Protein AF-A0A1E7F506-F1 (afdb_monomer_lite)

Organism: NCBI:txid635003

Structure (mmCIF, N/CA/C/O backbone):
data_AF-A0A1E7F506-F1
#
_entry.id   AF-A0A1E7F506-F1
#
loop_
_atom_site.group_PDB
_atom_site.id
_atom_site.type_symbol
_atom_site.label_atom_id
_atom_site.label_alt_id
_atom_site.label_comp_id
_atom_site.label_asym_id
_atom_site.label_entity_id
_atom_site.label_seq_id
_atom_site.pdbx_PDB_ins_code
_atom_site.Cartn_x
_atom_site.Cartn_y
_atom_site.Cartn_z
_atom_site.occupancy
_atom_site.B_iso_or_equiv
_atom_site.auth_seq_id
_atom_site.auth_comp_id
_atom_site.auth_asym_id
_atom_site.auth_atom_id
_atom_site.pdbx_PDB_model_num
ATOM 1 N N . CYS A 1 1 ? -16.542 -2.610 13.704 1.00 88.12 1 CYS A N 1
ATOM 2 C CA . CYS A 1 1 ? -15.567 -2.487 14.804 1.00 88.12 1 CYS A CA 1
ATOM 3 C C . CYS A 1 1 ? -16.331 -2.209 16.086 1.00 88.12 1 CYS A C 1
ATOM 5 O O . CYS A 1 1 ? -17.209 -1.351 16.064 1.00 88.12 1 CYS A O 1
ATOM 7 N N . VAL A 1 2 ? -16.042 -2.952 17.150 1.00 92.19 2 VAL A N 1
ATOM 8 C CA . VAL A 1 2 ? -16.762 -2.906 18.429 1.00 92.19 2 VAL A CA 1
ATOM 9 C C . VAL A 1 2 ? -15.771 -3.047 19.584 1.00 92.19 2 VAL A C 1
ATOM 11 O O . VAL A 1 2 ? -14.603 -3.365 19.351 1.00 92.19 2 VAL A O 1
ATOM 14 N N . ASP A 1 3 ? -16.255 -2.771 20.790 1.00 97.25 3 ASP A N 1
ATOM 15 C CA . ASP A 1 3 ? -15.607 -3.180 22.030 1.00 97.25 3 ASP A CA 1
ATOM 16 C C . ASP A 1 3 ? -16.295 -4.458 22.514 1.00 97.25 3 ASP A C 1
ATOM 18 O O . ASP A 1 3 ? -17.524 -4.515 22.554 1.00 97.25 3 ASP A O 1
ATOM 22 N N . GLU A 1 4 ? -15.507 -5.472 22.843 1.00 96.94 4 GLU A N 1
ATOM 23 C CA . GLU A 1 4 ? -15.961 -6.796 23.283 1.00 96.94 4 GLU A CA 1
ATOM 24 C C . GLU A 1 4 ? -16.162 -6.852 24.807 1.00 96.94 4 GLU A C 1
ATOM 26 O O . GLU A 1 4 ? -16.752 -7.795 25.332 1.00 96.94 4 GLU A O 1
ATOM 31 N N . ASN A 1 5 ? -15.686 -5.835 25.536 1.00 96.88 5 ASN A N 1
ATOM 32 C CA . ASN A 1 5 ? -15.849 -5.713 26.981 1.00 96.88 5 ASN A CA 1
ATOM 33 C C . ASN A 1 5 ? -16.517 -4.383 27.350 1.00 96.88 5 ASN A C 1
ATOM 35 O O . ASN A 1 5 ? -16.156 -3.321 26.842 1.00 96.88 5 ASN A O 1
ATOM 39 N N . GLU A 1 6 ? -17.453 -4.427 28.294 1.00 97.31 6 GLU A N 1
ATOM 40 C CA . GLU A 1 6 ? -18.142 -3.239 28.810 1.00 97.31 6 GLU A CA 1
ATOM 41 C C . GLU A 1 6 ? -17.189 -2.221 29.462 1.00 97.31 6 GLU A C 1
ATOM 43 O O . GLU A 1 6 ? -17.429 -1.018 29.396 1.00 97.31 6 GLU A O 1
ATOM 48 N N . ASN A 1 7 ? -16.062 -2.685 30.014 1.00 97.81 7 ASN A N 1
ATOM 49 C CA . ASN A 1 7 ? -15.067 -1.847 30.686 1.00 97.81 7 ASN A CA 1
ATOM 50 C C . ASN A 1 7 ? -14.046 -1.214 29.727 1.00 97.81 7 ASN A C 1
ATOM 52 O O . ASN A 1 7 ? -13.173 -0.464 30.168 1.00 97.81 7 ASN A O 1
ATOM 56 N N . CYS A 1 8 ? -14.126 -1.491 28.420 1.00 98.25 8 CYS A N 1
ATOM 57 C CA . CYS A 1 8 ? -13.157 -0.996 27.440 1.00 98.25 8 CYS A CA 1
ATOM 58 C C . CYS A 1 8 ? -12.998 0.532 27.471 1.00 98.25 8 CYS A C 1
ATOM 60 O O . CYS A 1 8 ? -11.875 1.029 27.361 1.00 98.25 8 CYS A O 1
ATOM 62 N N . ALA A 1 9 ? -14.091 1.276 27.666 1.00 98.00 9 ALA A N 1
ATOM 63 C CA . ALA A 1 9 ? -14.050 2.735 27.736 1.00 98.00 9 ALA A CA 1
ATOM 64 C C . ALA A 1 9 ? -13.259 3.225 28.961 1.00 98.00 9 ALA A C 1
ATOM 66 O O . ALA A 1 9 ? -12.411 4.112 28.849 1.00 98.00 9 ALA A O 1
ATOM 67 N N . ASP A 1 10 ? -13.483 2.606 30.120 1.00 98.38 10 ASP A N 1
ATOM 68 C CA . ASP A 1 10 ? -12.793 2.952 31.362 1.00 98.38 10 ASP A CA 1
ATOM 69 C C . ASP A 1 10 ? -11.308 2.595 31.307 1.00 98.38 10 ASP A C 1
ATOM 71 O O . ASP A 1 10 ? -10.460 3.369 31.754 1.00 98.38 10 ASP A O 1
ATOM 75 N N . TRP A 1 11 ? -10.969 1.440 30.733 1.00 98.38 11 TRP A N 1
ATOM 76 C CA . TRP A 1 11 ? -9.583 1.021 30.528 1.00 98.38 11 TRP A CA 1
ATOM 77 C C . TRP A 1 11 ? -8.855 1.924 29.534 1.00 98.38 11 TRP A C 1
ATOM 79 O O . TRP A 1 11 ? -7.729 2.347 29.796 1.00 98.38 11 TRP A O 1
ATOM 89 N N . ALA A 1 12 ? -9.507 2.312 28.438 1.00 97.75 12 ALA A N 1
ATOM 90 C CA . ALA A 1 12 ? -8.942 3.281 27.507 1.00 97.75 12 ALA A CA 1
ATOM 91 C C . ALA A 1 12 ? -8.670 4.633 28.190 1.00 97.75 12 ALA A C 1
ATOM 93 O O . ALA A 1 12 ? -7.584 5.188 28.022 1.00 97.75 12 ALA A O 1
ATOM 94 N N . ASN A 1 13 ? -9.592 5.119 29.031 1.00 98.06 13 ASN A N 1
ATOM 95 C CA . ASN A 1 13 ? -9.405 6.347 29.817 1.00 98.06 13 ASN A CA 1
ATOM 96 C C . ASN A 1 13 ? -8.254 6.250 30.832 1.00 98.06 13 ASN A C 1
ATOM 98 O O . ASN A 1 13 ? -7.646 7.263 31.170 1.00 98.06 13 ASN A O 1
ATOM 102 N N . LYS A 1 14 ? -7.927 5.040 31.297 1.00 98.25 14 LYS A N 1
ATOM 103 C CA . LYS A 1 14 ? -6.780 4.762 32.177 1.00 98.25 14 LYS A CA 1
ATOM 104 C C . LYS A 1 14 ? -5.454 4.579 31.424 1.00 98.25 14 LYS A C 1
ATOM 106 O O . LYS A 1 14 ? -4.426 4.381 32.062 1.00 98.25 14 LYS A O 1
ATOM 111 N N . GLY A 1 15 ? -5.453 4.675 30.092 1.00 97.69 15 GLY A N 1
ATOM 112 C CA . GLY A 1 15 ? -4.246 4.546 29.268 1.00 97.69 15 GLY A CA 1
ATOM 113 C C . GLY A 1 15 ? -3.877 3.105 28.903 1.00 97.69 15 GLY A C 1
ATOM 114 O O . GLY A 1 15 ? -2.760 2.844 28.453 1.00 97.69 15 GLY A O 1
ATOM 115 N N . GLU A 1 16 ? -4.800 2.150 29.052 1.00 98.25 16 GLU A N 1
ATOM 116 C CA . GLU A 1 16 ? -4.537 0.743 28.715 1.00 98.25 16 GLU A CA 1
ATOM 117 C C . GLU A 1 16 ? -4.283 0.538 27.216 1.00 98.25 16 GLU A C 1
ATOM 119 O O . GLU A 1 16 ? -3.607 -0.408 26.830 1.00 98.25 16 GLU A O 1
ATOM 124 N N . CYS A 1 17 ? -4.742 1.446 26.348 1.00 97.31 17 CYS A N 1
ATOM 125 C CA . CYS A 1 17 ? -4.437 1.377 24.916 1.00 97.31 17 CYS A CA 1
ATOM 126 C C . CYS A 1 17 ? -2.927 1.427 24.620 1.00 97.31 17 CYS A C 1
ATOM 128 O O . CYS A 1 17 ? -2.497 0.927 23.583 1.00 97.31 17 CYS A O 1
ATOM 130 N N . GLN A 1 18 ? -2.130 2.024 25.512 1.00 97.38 18 GLN A N 1
ATOM 131 C CA . GLN A 1 18 ? -0.672 2.082 25.431 1.00 97.38 18 GLN A CA 1
ATOM 132 C C . GLN A 1 18 ? -0.017 1.045 26.349 1.00 97.38 18 GLN A C 1
ATOM 134 O O . GLN A 1 18 ? 0.937 0.387 25.944 1.00 97.38 18 GLN A O 1
ATOM 139 N N . ASN A 1 19 ? -0.537 0.879 27.568 1.00 97.62 19 ASN A N 1
ATOM 140 C CA . ASN A 1 19 ? 0.069 0.009 28.584 1.00 97.62 19 ASN A CA 1
ATOM 141 C C . ASN A 1 19 ? -0.235 -1.482 28.368 1.00 97.62 19 ASN A C 1
ATOM 143 O O . ASN A 1 19 ? 0.588 -2.334 28.692 1.00 97.62 19 ASN A O 1
ATOM 147 N N . ASN A 1 20 ? -1.390 -1.796 27.781 1.00 96.75 20 ASN A N 1
ATOM 148 C CA . ASN A 1 20 ? -1.854 -3.145 27.463 1.00 96.75 20 ASN A CA 1
ATOM 149 C C . ASN A 1 20 ? -2.370 -3.210 26.017 1.00 96.75 20 ASN A C 1
ATOM 151 O O . ASN A 1 20 ? -3.483 -3.647 25.706 1.00 96.75 20 ASN A O 1
ATOM 155 N N . GLN A 1 21 ? -1.525 -2.727 25.111 1.00 94.88 21 GLN A N 1
ATOM 156 C CA . GLN A 1 21 ? -1.872 -2.494 23.719 1.00 94.88 21 GLN A CA 1
ATOM 157 C C . GLN A 1 21 ? -2.381 -3.758 23.009 1.00 94.88 21 GLN A C 1
ATOM 159 O O . GLN A 1 21 ? -3.345 -3.683 22.257 1.00 94.88 21 GLN A O 1
ATOM 164 N N . GLN A 1 22 ? -1.790 -4.932 23.250 1.00 95.81 22 GLN A N 1
ATOM 165 C CA . GLN A 1 22 ? -2.196 -6.157 22.550 1.00 95.81 22 GLN A CA 1
ATOM 166 C C . GLN A 1 22 ? -3.649 -6.551 22.850 1.00 95.81 22 GLN A C 1
ATOM 168 O O . GLN A 1 22 ? -4.407 -6.838 21.922 1.00 95.81 22 GLN A O 1
ATOM 173 N N . TYR A 1 23 ? -4.040 -6.539 24.125 1.00 96.38 23 TYR A N 1
ATOM 174 C CA . TYR A 1 23 ? -5.413 -6.838 24.529 1.00 96.38 23 TYR A CA 1
ATOM 175 C C . TYR A 1 23 ? -6.363 -5.754 24.020 1.00 96.38 23 TYR A C 1
ATOM 177 O O . TYR A 1 23 ? -7.346 -6.021 23.335 1.00 96.38 23 TYR A O 1
ATOM 185 N N . MET A 1 24 ? -6.011 -4.493 24.257 1.00 97.06 24 MET A N 1
ATOM 186 C CA . MET A 1 24 ? -6.888 -3.375 23.942 1.00 97.06 24 MET A CA 1
ATOM 187 C C . MET A 1 24 ? -7.105 -3.184 22.432 1.00 97.06 24 MET A C 1
ATOM 189 O O . MET A 1 24 ? -8.206 -2.846 22.006 1.00 97.06 24 MET A O 1
ATOM 193 N N . LEU A 1 25 ? -6.102 -3.453 21.593 1.00 94.25 25 LEU A N 1
ATOM 194 C CA . LEU A 1 25 ? -6.245 -3.436 20.131 1.00 94.25 25 LEU A CA 1
ATOM 195 C C . LEU A 1 25 ? -6.939 -4.682 19.566 1.00 94.25 25 LEU A C 1
ATOM 197 O O . LEU A 1 25 ? -7.240 -4.713 18.374 1.00 94.25 25 LEU A O 1
ATOM 201 N N . THR A 1 26 ? -7.198 -5.701 20.378 1.00 93.81 26 THR A N 1
ATOM 202 C CA . THR A 1 26 ? -7.941 -6.891 19.951 1.00 93.81 26 THR A CA 1
ATOM 203 C C . THR A 1 26 ? -9.401 -6.768 20.375 1.00 93.81 26 THR A C 1
ATOM 205 O O . THR A 1 26 ? -10.295 -6.816 19.526 1.00 93.81 26 THR A O 1
ATOM 208 N N . ASP A 1 27 ? -9.621 -6.489 21.657 1.00 95.81 27 ASP A N 1
ATOM 209 C CA . ASP A 1 27 ? -10.923 -6.550 22.320 1.00 95.81 27 ASP A CA 1
ATOM 210 C C . ASP A 1 27 ? -11.567 -5.170 22.518 1.00 95.81 27 ASP A C 1
ATOM 212 O O . ASP A 1 27 ? -12.784 -5.062 22.573 1.00 95.81 27 ASP A O 1
ATOM 216 N N . CYS A 1 28 ? -10.784 -4.089 22.564 1.00 97.19 28 CYS A N 1
ATOM 217 C CA . CYS A 1 28 ? -11.263 -2.729 22.859 1.00 97.19 28 CYS A CA 1
ATOM 218 C C . CYS A 1 28 ? -10.951 -1.729 21.733 1.00 97.19 28 CYS A C 1
ATOM 220 O O . CYS A 1 28 ? -10.627 -0.556 21.959 1.00 97.19 28 CYS A O 1
ATOM 222 N N . ARG A 1 29 ? -11.005 -2.201 20.482 1.00 94.94 29 ARG A N 1
ATOM 223 C CA . ARG A 1 29 ? -10.579 -1.439 19.295 1.00 94.94 29 ARG A CA 1
ATOM 224 C C . ARG A 1 29 ? -11.323 -0.126 19.121 1.00 94.94 29 ARG A C 1
ATOM 226 O O . ARG A 1 29 ? -10.733 0.837 18.626 1.00 94.94 29 ARG A O 1
ATOM 233 N N . LYS A 1 30 ? -12.605 -0.079 19.486 1.00 95.12 30 LYS A N 1
ATOM 234 C CA . LYS A 1 30 ? -13.419 1.130 19.355 1.00 95.12 30 LYS A CA 1
ATOM 235 C C . LYS A 1 30 ? -13.027 2.150 20.414 1.00 95.12 30 LYS A C 1
ATOM 237 O O . LYS A 1 30 ? -12.755 3.295 20.055 1.00 95.12 30 LYS A O 1
ATOM 242 N N . SER A 1 31 ? -12.896 1.729 21.666 1.00 96.69 31 SER A N 1
ATOM 243 C CA . SER A 1 31 ? -12.429 2.576 22.766 1.00 96.69 31 SER A CA 1
ATOM 244 C C . SER A 1 31 ? -11.009 3.103 22.536 1.00 96.69 31 SER A C 1
ATOM 246 O O . SER A 1 31 ? -10.745 4.280 22.776 1.00 96.69 31 SER A O 1
ATOM 248 N N . CYS A 1 32 ? -10.119 2.297 21.951 1.00 96.19 32 CYS A N 1
ATOM 249 C CA . CYS A 1 32 ? -8.772 2.737 21.571 1.00 96.19 32 CYS A CA 1
ATOM 250 C C . CYS A 1 32 ? -8.688 3.499 20.248 1.00 96.19 32 CYS A C 1
ATOM 252 O O . CYS A 1 32 ? -7.585 3.832 19.816 1.00 96.19 32 CYS A O 1
ATOM 254 N N . LYS A 1 33 ? -9.821 3.777 19.588 1.00 92.62 33 LYS A N 1
ATOM 255 C CA . LYS A 1 33 ? -9.872 4.474 18.289 1.00 92.62 33 LYS A CA 1
ATOM 256 C C . LYS A 1 33 ? -8.976 3.815 17.230 1.00 92.62 33 LYS A C 1
ATOM 258 O O . LYS A 1 33 ? -8.445 4.473 16.344 1.00 92.62 33 LYS A O 1
ATOM 263 N N . SER A 1 34 ? -8.829 2.496 17.332 1.00 90.94 34 SER A N 1
ATOM 264 C CA . SER A 1 34 ? -8.050 1.648 16.429 1.00 90.94 34 SER A CA 1
ATOM 265 C C . SER A 1 34 ? -8.928 0.974 15.374 1.00 90.94 34 SER A C 1
ATOM 267 O O . SER A 1 34 ? -8.457 0.135 14.601 1.00 90.94 34 SER A O 1
ATOM 269 N N . CYS A 1 35 ? -10.219 1.293 15.333 1.00 90.00 35 CYS A N 1
ATOM 270 C CA . CYS A 1 35 ? -11.063 0.862 14.236 1.00 90.00 35 CYS A CA 1
ATOM 271 C C . CYS A 1 35 ? -10.496 1.391 12.921 1.00 90.00 35 CYS A C 1
ATOM 273 O O . CYS A 1 35 ? -10.393 2.599 12.729 1.00 90.00 35 CYS A O 1
ATOM 275 N N . ILE A 1 36 ? -10.184 0.487 11.999 1.00 81.31 36 ILE A N 1
ATOM 276 C CA . ILE A 1 36 ? -10.027 0.876 10.605 1.00 81.31 36 ILE A CA 1
ATOM 277 C C . ILE A 1 36 ? -11.435 1.182 10.102 1.00 81.31 36 ILE A C 1
ATOM 279 O O . ILE A 1 36 ? -12.259 0.278 9.952 1.00 81.31 36 ILE A O 1
ATOM 283 N N . ASP A 1 37 ? -11.729 2.462 9.903 1.00 82.25 37 ASP A N 1
ATOM 284 C CA . ASP A 1 37 ? -12.907 2.861 9.149 1.00 82.25 37 ASP A CA 1
ATOM 285 C C . ASP A 1 37 ? -12.671 2.493 7.680 1.00 82.25 37 ASP A C 1
ATOM 287 O O . ASP A 1 37 ? -11.638 2.841 7.103 1.00 82.25 37 ASP A O 1
ATOM 291 N N . LEU A 1 38 ? -13.618 1.775 7.075 1.00 77.62 38 LEU A N 1
ATOM 292 C CA . LEU A 1 38 ? -13.572 1.443 5.655 1.00 77.62 38 LEU A CA 1
ATOM 293 C C . LEU A 1 38 ? -13.493 2.717 4.800 1.00 77.62 38 LEU A C 1
ATOM 295 O O . LEU A 1 38 ? -12.762 2.744 3.812 1.00 77.62 38 LEU A O 1
ATOM 299 N N . HIS A 1 39 ? -14.172 3.792 5.206 1.00 83.69 39 HIS A N 1
ATOM 300 C CA . HIS A 1 39 ? -14.062 5.093 4.555 1.00 83.69 39 HIS A CA 1
ATOM 301 C C . HIS A 1 39 ? -12.634 5.649 4.650 1.00 83.69 39 HIS A C 1
ATOM 303 O O . HIS A 1 39 ? -12.079 6.099 3.648 1.00 83.69 39 HIS A O 1
ATOM 309 N N . GLU A 1 40 ? -11.996 5.566 5.822 1.00 83.62 40 GLU A N 1
ATOM 310 C CA . GLU A 1 40 ? -10.623 6.046 6.022 1.00 83.62 40 GLU A CA 1
ATOM 311 C C . GLU A 1 40 ? -9.580 5.163 5.317 1.00 83.62 40 GLU A C 1
ATOM 313 O O . GLU A 1 40 ? -8.582 5.673 4.798 1.00 83.62 40 GLU A O 1
ATOM 318 N N . TYR A 1 41 ? -9.806 3.849 5.259 1.00 84.19 41 TYR A N 1
ATOM 319 C CA . TYR A 1 41 ? -8.993 2.899 4.501 1.00 84.19 41 TYR A CA 1
ATOM 320 C C . TYR A 1 41 ? -9.016 3.230 3.009 1.00 84.19 41 TYR A C 1
ATOM 322 O O . TYR A 1 41 ? -7.965 3.497 2.423 1.00 84.19 41 TYR A O 1
ATOM 330 N N . LEU A 1 42 ? -10.214 3.318 2.424 1.00 84.31 42 LEU A N 1
ATOM 331 C CA . LEU A 1 42 ? -10.395 3.639 1.011 1.00 84.31 42 LEU A CA 1
ATOM 332 C C . LEU A 1 42 ? -9.858 5.034 0.682 1.00 84.31 42 LEU A C 1
ATOM 334 O O . LEU A 1 42 ? -9.201 5.209 -0.340 1.00 84.31 42 LEU A O 1
ATOM 338 N N . HIS A 1 43 ? -10.038 6.024 1.561 1.00 86.75 43 HIS A N 1
ATOM 339 C CA . HIS A 1 43 ? -9.422 7.339 1.372 1.00 86.75 43 HIS A CA 1
ATOM 340 C C . HIS A 1 43 ? -7.890 7.293 1.417 1.00 86.75 43 HIS A C 1
ATOM 342 O O . HIS A 1 43 ? -7.242 8.036 0.678 1.00 86.75 43 HIS A O 1
ATOM 348 N N . ARG A 1 44 ? -7.281 6.466 2.276 1.00 86.50 44 ARG A N 1
ATOM 349 C CA . ARG A 1 44 ? -5.820 6.283 2.308 1.00 86.50 44 ARG A CA 1
ATOM 350 C C . ARG A 1 44 ? -5.303 5.607 1.042 1.00 86.50 44 ARG A C 1
ATOM 352 O O . ARG A 1 44 ? -4.328 6.097 0.476 1.00 86.50 44 ARG A O 1
ATOM 359 N N . GLU A 1 45 ? -5.944 4.538 0.582 1.00 88.06 45 GLU A N 1
ATOM 360 C CA . GLU A 1 45 ? -5.587 3.884 -0.683 1.00 88.06 45 GLU A CA 1
ATOM 361 C C . GLU A 1 45 ? -5.785 4.809 -1.879 1.00 88.06 45 GLU A C 1
ATOM 363 O O . GLU A 1 45 ? -4.868 4.969 -2.676 1.00 88.06 45 GLU A O 1
ATOM 368 N N . ALA A 1 46 ? -6.920 5.504 -1.964 1.00 85.69 46 ALA A N 1
ATOM 369 C CA . ALA A 1 46 ? -7.170 6.476 -3.021 1.00 85.69 46 ALA A CA 1
ATOM 370 C C . ALA A 1 46 ? -6.098 7.575 -3.039 1.00 85.69 46 ALA A C 1
ATOM 372 O O . ALA A 1 46 ? -5.606 7.932 -4.105 1.00 85.69 46 ALA A O 1
ATOM 373 N N . ARG A 1 47 ? -5.664 8.078 -1.872 1.00 87.00 47 ARG A N 1
ATOM 374 C CA . ARG A 1 47 ? -4.548 9.038 -1.784 1.00 87.00 47 ARG A CA 1
ATOM 375 C C . ARG A 1 47 ? -3.225 8.444 -2.266 1.00 87.00 47 ARG A C 1
ATOM 377 O O . ARG A 1 47 ? -2.508 9.133 -2.988 1.00 87.00 47 ARG A O 1
ATOM 384 N N . ARG A 1 48 ? -2.901 7.196 -1.903 1.00 85.88 48 ARG A N 1
ATOM 385 C CA . ARG A 1 48 ? -1.707 6.500 -2.419 1.00 85.88 48 ARG A CA 1
ATOM 386 C C . ARG A 1 48 ? -1.775 6.347 -3.935 1.00 85.88 48 ARG A C 1
ATOM 388 O O . ARG A 1 48 ? -0.827 6.727 -4.606 1.00 85.88 48 ARG A O 1
ATOM 395 N N . ASN A 1 49 ? -2.911 5.913 -4.471 1.00 85.31 49 ASN A N 1
ATOM 396 C CA . ASN A 1 49 ? -3.113 5.748 -5.908 1.00 85.31 49 ASN A CA 1
ATOM 397 C C . ASN A 1 49 ? -3.016 7.085 -6.648 1.00 85.31 49 ASN A C 1
ATOM 399 O O . ASN A 1 49 ? -2.331 7.165 -7.657 1.00 85.31 49 ASN A O 1
ATOM 403 N N . ILE A 1 50 ? -3.613 8.163 -6.130 1.00 86.94 50 ILE A N 1
ATOM 404 C CA . ILE A 1 50 ? -3.464 9.510 -6.706 1.00 86.94 50 ILE A CA 1
ATOM 405 C C . ILE A 1 50 ? -1.995 9.944 -6.702 1.00 86.94 50 ILE A C 1
ATOM 407 O O . ILE A 1 50 ? -1.533 10.530 -7.679 1.00 86.94 50 ILE A O 1
ATOM 411 N N . GLN A 1 51 ? -1.250 9.664 -5.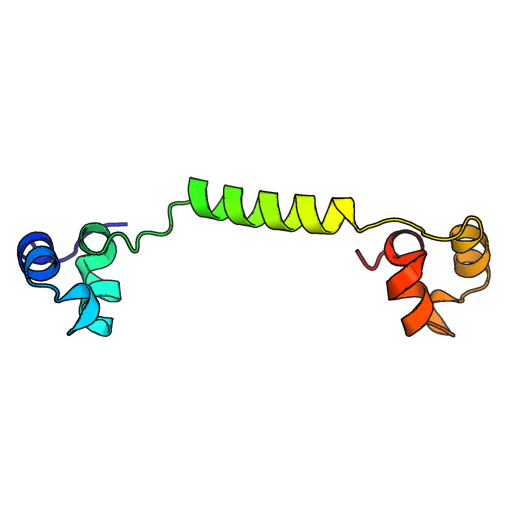629 1.00 86.38 51 GLN A N 1
ATOM 412 C CA . GLN A 1 51 ? 0.176 9.972 -5.568 1.00 86.38 51 GLN A CA 1
ATOM 413 C C . GLN A 1 51 ? 0.966 9.162 -6.604 1.00 86.38 51 GLN A C 1
ATOM 415 O O . GLN A 1 51 ? 1.767 9.752 -7.322 1.00 86.38 51 GLN A O 1
ATOM 420 N N . THR A 1 52 ? 0.724 7.857 -6.738 1.00 85.25 52 THR A N 1
ATOM 421 C CA . THR A 1 52 ? 1.360 7.017 -7.767 1.00 85.25 52 THR A CA 1
ATOM 422 C C . THR A 1 52 ? 1.018 7.513 -9.172 1.00 85.25 52 THR A C 1
ATOM 424 O O . THR A 1 52 ? 1.914 7.755 -9.974 1.00 85.25 52 THR A O 1
ATOM 427 N N . MET A 1 53 ? -0.258 7.791 -9.448 1.00 83.94 53 MET A N 1
ATOM 428 C CA . MET A 1 53 ? -0.731 8.283 -10.746 1.00 83.94 53 MET A CA 1
ATOM 429 C C . MET A 1 53 ? -0.152 9.652 -11.115 1.00 83.94 53 MET A C 1
ATOM 431 O O . MET A 1 53 ? 0.127 9.898 -12.282 1.00 83.94 53 MET A O 1
ATOM 435 N N . LYS A 1 54 ? 0.088 10.539 -10.139 1.00 87.56 54 LYS A N 1
ATOM 436 C CA . LYS A 1 54 ? 0.764 11.827 -10.379 1.00 87.56 54 LYS A CA 1
ATOM 437 C C . LYS A 1 54 ? 2.208 11.674 -10.862 1.00 87.56 54 LYS A C 1
ATOM 439 O O 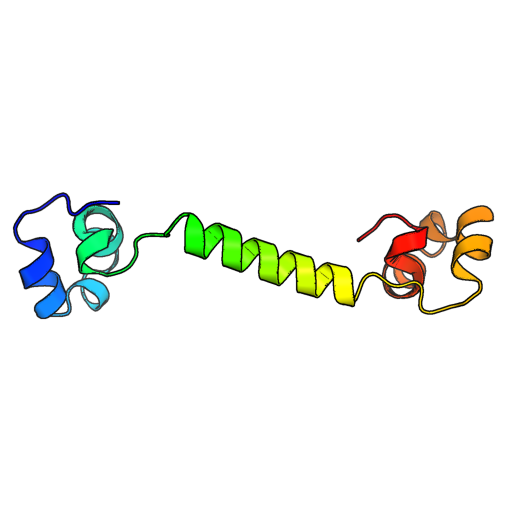. LYS A 1 54 ? 2.687 12.549 -11.573 1.00 87.56 54 LYS A O 1
ATOM 444 N N . HIS A 1 55 ? 2.893 10.605 -10.458 1.00 86.69 55 HIS A N 1
ATOM 445 C CA . HIS A 1 55 ? 4.290 10.345 -10.826 1.00 86.69 55 HIS A CA 1
ATOM 446 C C . HIS A 1 55 ? 4.422 9.309 -11.952 1.00 86.69 55 HIS A C 1
ATOM 448 O O . HIS A 1 55 ? 5.517 9.106 -12.467 1.00 86.69 55 HIS A O 1
ATOM 454 N N . CYS A 1 56 ? 3.311 8.698 -12.367 1.00 91.88 56 CYS A N 1
ATOM 455 C CA . CYS A 1 56 ? 3.226 7.787 -13.498 1.00 91.88 56 CYS A CA 1
ATOM 456 C C . CYS A 1 56 ? 3.224 8.575 -14.816 1.00 91.88 56 CYS A C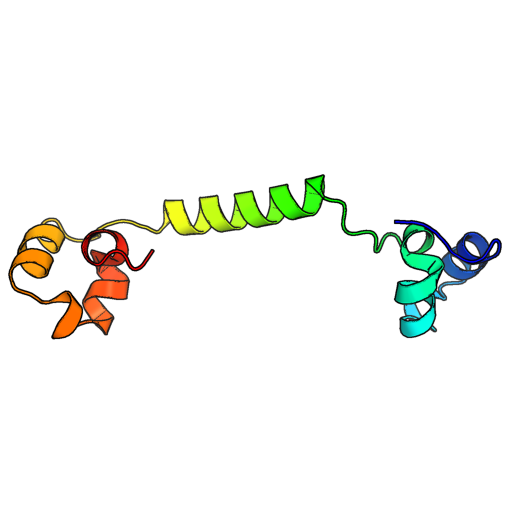 1
ATOM 458 O O . CYS A 1 56 ? 2.183 8.797 -15.435 1.00 91.88 56 CYS A O 1
ATOM 460 N N . VAL A 1 57 ? 4.399 9.040 -15.236 1.00 92.62 57 VAL A N 1
ATOM 461 C CA . VAL A 1 57 ? 4.569 9.813 -16.472 1.00 92.62 57 VAL A CA 1
ATOM 462 C C . VAL A 1 57 ? 5.779 9.321 -17.256 1.00 92.62 57 VAL A C 1
ATOM 464 O O . VAL A 1 57 ? 6.780 8.903 -16.681 1.00 92.62 57 VAL A O 1
ATOM 467 N N . ASN A 1 58 ? 5.690 9.391 -18.584 1.00 96.06 58 ASN A N 1
ATOM 468 C CA . ASN A 1 58 ? 6.857 9.256 -19.446 1.00 96.06 58 ASN A CA 1
ATOM 469 C C . ASN A 1 58 ? 7.636 10.570 -19.368 1.00 96.06 58 ASN A C 1
ATOM 471 O O . ASN A 1 58 ? 7.121 11.612 -19.775 1.00 96.06 58 ASN A O 1
ATOM 475 N N . LYS A 1 59 ? 8.853 10.534 -18.824 1.00 96.00 59 LYS A N 1
ATOM 476 C CA . LYS A 1 59 ? 9.700 11.726 -18.662 1.00 96.00 59 LYS A CA 1
ATOM 477 C C . LYS A 1 59 ? 10.442 12.108 -19.944 1.00 96.00 59 LYS A C 1
ATOM 479 O O . LYS A 1 59 ? 10.921 13.232 -20.052 1.00 96.00 59 LYS A O 1
ATOM 484 N N . HIS A 1 60 ? 10.495 11.198 -20.917 1.00 97.44 60 HIS A N 1
ATOM 485 C CA . HIS A 1 60 ? 11.084 11.419 -22.235 1.00 97.44 60 HIS A CA 1
ATOM 486 C C . HIS A 1 60 ? 10.032 11.297 -23.340 1.00 97.44 60 HIS A C 1
ATOM 488 O O . HIS A 1 60 ? 9.151 10.433 -23.292 1.00 97.44 60 HIS A O 1
ATOM 494 N N . SER A 1 61 ? 10.154 12.133 -24.371 1.00 97.69 61 SER A N 1
ATOM 495 C CA . SER A 1 61 ? 9.319 12.086 -25.581 1.00 97.69 61 SER A CA 1
ATOM 496 C C . SER A 1 61 ? 9.440 10.761 -26.342 1.00 97.69 61 SER A C 1
ATOM 498 O O . SER A 1 61 ? 8.522 10.346 -27.043 1.00 97.69 61 SER A O 1
ATOM 500 N N . GLU A 1 62 ? 10.567 10.079 -26.178 1.00 98.25 62 GLU A N 1
ATOM 501 C CA . GLU A 1 62 ? 10.984 8.879 -26.887 1.00 98.25 62 GLU A CA 1
ATOM 502 C C . GLU A 1 62 ? 10.556 7.596 -26.173 1.00 98.25 62 GLU A C 1
ATOM 504 O O . GLU A 1 62 ? 10.736 6.515 -26.727 1.00 98.25 62 GLU A O 1
ATOM 509 N N . CYS A 1 63 ? 9.952 7.677 -24.981 1.00 98.00 63 CYS A N 1
ATOM 510 C CA . CYS A 1 63 ? 9.558 6.498 -24.204 1.00 98.00 63 CYS A CA 1
ATOM 511 C C . CYS A 1 63 ? 8.713 5.502 -25.021 1.00 98.00 63 CYS A C 1
ATOM 513 O O . CYS A 1 63 ? 8.901 4.293 -24.904 1.00 98.00 63 CYS A O 1
ATOM 515 N N . THR A 1 64 ? 7.819 5.984 -25.893 1.00 97.94 64 THR A N 1
ATOM 516 C CA . THR A 1 64 ? 7.037 5.124 -26.800 1.00 97.94 64 THR A CA 1
ATOM 517 C C . THR A 1 64 ? 7.910 4.435 -27.849 1.00 97.94 64 THR A C 1
ATOM 519 O O . THR A 1 64 ? 7.705 3.262 -28.151 1.00 97.94 64 THR A O 1
ATOM 522 N N . HIS A 1 65 ? 8.901 5.138 -28.398 1.00 98.38 65 HIS A N 1
ATOM 523 C CA . HIS A 1 65 ? 9.842 4.551 -29.346 1.00 98.38 65 HIS A CA 1
ATOM 524 C C . HIS A 1 65 ? 10.723 3.496 -28.665 1.00 98.38 65 HIS A C 1
ATOM 526 O O . HIS A 1 65 ? 10.822 2.374 -29.156 1.00 98.38 65 HIS A O 1
ATOM 532 N N . TRP A 1 66 ? 11.291 3.812 -27.505 1.00 98.50 66 TRP A N 1
ATOM 533 C CA . TRP A 1 66 ? 12.112 2.888 -26.722 1.00 98.50 66 TRP A CA 1
ATOM 534 C C . TRP A 1 66 ? 11.337 1.644 -26.286 1.00 98.50 66 TRP A C 1
ATOM 536 O O . TRP A 1 66 ? 11.838 0.526 -26.410 1.00 98.50 66 TRP A O 1
ATOM 546 N N . TRP A 1 67 ? 10.074 1.805 -25.886 1.00 98.12 67 TRP A N 1
ATOM 547 C CA . TRP A 1 67 ? 9.169 0.675 -25.682 1.00 98.12 67 TRP A CA 1
ATOM 548 C C . TRP A 1 67 ? 9.055 -0.201 -26.938 1.00 98.12 67 TRP A C 1
ATOM 550 O O . TRP A 1 67 ? 9.223 -1.416 -26.849 1.00 98.12 67 TRP A O 1
ATOM 560 N N . SER A 1 68 ? 8.843 0.406 -28.113 1.00 98.19 68 SER A N 1
ATOM 561 C CA . SER A 1 68 ? 8.636 -0.332 -29.370 1.00 98.19 68 SER A CA 1
ATOM 562 C C . SER A 1 68 ? 9.844 -1.158 -29.821 1.00 98.19 68 SER A C 1
ATOM 564 O O . SER A 1 68 ? 9.672 -2.149 -30.526 1.00 98.19 68 SER A O 1
ATOM 566 N N . ILE A 1 69 ? 11.052 -0.784 -29.393 1.00 98.12 69 ILE A N 1
ATOM 567 C CA . ILE A 1 69 ? 12.291 -1.513 -29.705 1.00 98.12 69 ILE A CA 1
ATOM 568 C C . ILE A 1 69 ? 12.745 -2.440 -28.563 1.00 98.12 69 ILE A C 1
ATOM 570 O O . ILE A 1 69 ? 13.801 -3.057 -28.659 1.00 98.12 69 ILE A O 1
ATOM 574 N N . GLY A 1 70 ? 11.938 -2.585 -27.505 1.00 97.81 70 GLY A N 1
ATOM 575 C CA . GLY A 1 70 ? 12.148 -3.577 -26.448 1.00 97.81 70 GLY A CA 1
ATOM 576 C C . GLY A 1 70 ? 12.966 -3.108 -25.242 1.00 97.81 70 GLY A C 1
ATOM 577 O O . GLY A 1 70 ? 13.371 -3.944 -24.431 1.00 97.81 70 GLY A O 1
ATOM 578 N N . GLU A 1 71 ? 13.169 -1.800 -25.061 1.00 98.31 71 GLU A N 1
ATOM 579 C CA . GLU A 1 71 ? 13.976 -1.259 -23.954 1.00 98.31 71 GLU A CA 1
ATOM 580 C C . GLU A 1 71 ? 13.427 -1.625 -22.566 1.00 98.31 71 GLU A C 1
ATOM 582 O O . GLU A 1 71 ? 14.199 -1.742 -21.620 1.00 98.31 71 GLU A O 1
ATOM 587 N N . CYS A 1 72 ? 12.122 -1.887 -22.419 1.00 98.00 72 CYS A N 1
ATOM 588 C CA . CYS A 1 72 ? 11.550 -2.329 -21.138 1.00 98.00 72 CYS A CA 1
ATOM 589 C C . CYS A 1 72 ? 12.141 -3.661 -20.640 1.00 98.00 72 CYS A C 1
ATOM 591 O O . CYS A 1 72 ? 12.142 -3.914 -19.441 1.00 98.00 72 CYS A O 1
ATOM 593 N N . ASN A 1 73 ? 12.656 -4.504 -21.541 1.00 97.62 73 ASN A N 1
ATOM 594 C CA . ASN A 1 73 ? 13.310 -5.763 -21.178 1.00 97.62 73 ASN A CA 1
ATOM 595 C C . ASN A 1 73 ? 14.831 -5.597 -21.074 1.00 97.62 73 ASN A C 1
ATOM 597 O O . ASN A 1 73 ? 15.449 -6.116 -20.148 1.00 97.62 73 ASN A O 1
ATOM 601 N N . THR A 1 74 ? 15.428 -4.867 -22.019 1.00 98.12 74 THR A N 1
ATOM 602 C CA . THR A 1 74 ? 16.885 -4.689 -22.129 1.00 98.12 74 THR A CA 1
ATOM 603 C C . THR A 1 74 ? 17.440 -3.739 -21.068 1.00 98.12 74 THR A C 1
ATOM 605 O O . THR A 1 74 ? 18.486 -4.001 -20.481 1.00 98.12 74 THR A O 1
ATOM 608 N N . ASN A 1 75 ? 16.723 -2.649 -20.800 1.00 96.62 75 ASN A N 1
ATOM 609 C CA . ASN A 1 75 ? 17.111 -1.566 -19.902 1.00 96.62 75 ASN A CA 1
ATOM 610 C C . ASN A 1 75 ? 15.971 -1.248 -18.918 1.00 96.62 75 ASN A C 1
ATOM 612 O O . ASN A 1 75 ? 15.558 -0.102 -18.720 1.00 96.62 75 ASN A O 1
ATOM 616 N N . SER A 1 76 ? 15.440 -2.308 -18.309 1.00 96.69 76 SER A N 1
ATOM 617 C CA . SER A 1 76 ? 14.257 -2.282 -17.445 1.00 96.69 76 SER A CA 1
ATOM 618 C C . SER A 1 76 ? 14.373 -1.291 -16.288 1.00 96.69 76 SER A C 1
ATOM 620 O O . SER A 1 76 ? 13.426 -0.568 -16.012 1.00 96.69 76 SER A O 1
ATOM 622 N N . GLY A 1 77 ? 15.539 -1.181 -15.644 1.00 96.56 77 GLY A N 1
ATOM 623 C CA . GLY A 1 77 ? 15.746 -0.246 -14.533 1.00 96.56 77 GLY A CA 1
ATOM 624 C C . GLY A 1 77 ? 15.513 1.216 -14.926 1.00 96.56 77 GLY A C 1
ATOM 625 O O . GLY A 1 77 ? 14.763 1.923 -14.254 1.00 96.56 77 GLY A O 1
ATOM 626 N N . PHE A 1 78 ? 16.109 1.656 -16.038 1.00 97.06 78 PHE A N 1
ATOM 627 C CA . PHE A 1 78 ? 15.901 3.004 -16.570 1.00 97.06 78 PHE A CA 1
ATOM 628 C C . PHE A 1 78 ? 14.457 3.188 -17.035 1.00 97.06 78 PHE A C 1
ATOM 630 O O . PHE A 1 78 ? 13.786 4.142 -16.647 1.00 97.06 78 PHE A O 1
ATOM 637 N N . MET A 1 79 ? 13.952 2.243 -17.825 1.00 97.31 79 MET A N 1
ATOM 638 C CA . MET A 1 79 ? 12.632 2.361 -18.425 1.00 97.31 79 MET A CA 1
ATOM 639 C C . MET A 1 79 ? 11.506 2.325 -17.387 1.00 97.31 79 MET A C 1
ATOM 641 O O . MET A 1 79 ? 10.546 3.075 -17.511 1.00 97.31 79 MET A O 1
ATOM 645 N N . HIS A 1 80 ? 11.627 1.540 -16.317 1.00 95.38 80 HIS A N 1
ATOM 646 C CA . HIS A 1 80 ? 10.649 1.528 -15.228 1.00 95.38 80 HIS A CA 1
ATOM 647 C C . HIS A 1 80 ? 10.685 2.808 -14.388 1.00 95.38 80 HIS A C 1
ATOM 649 O O . HIS A 1 80 ? 9.666 3.156 -13.798 1.00 95.38 80 HIS A O 1
ATOM 655 N N . ALA A 1 81 ? 11.820 3.508 -14.309 1.00 94.12 81 ALA A N 1
ATOM 656 C CA . ALA A 1 81 ? 11.960 4.739 -13.525 1.00 94.12 81 ALA A CA 1
ATOM 657 C C . ALA A 1 81 ? 11.608 6.011 -14.317 1.00 94.12 81 ALA A C 1
ATOM 659 O O . ALA A 1 81 ? 11.099 6.985 -13.751 1.00 94.1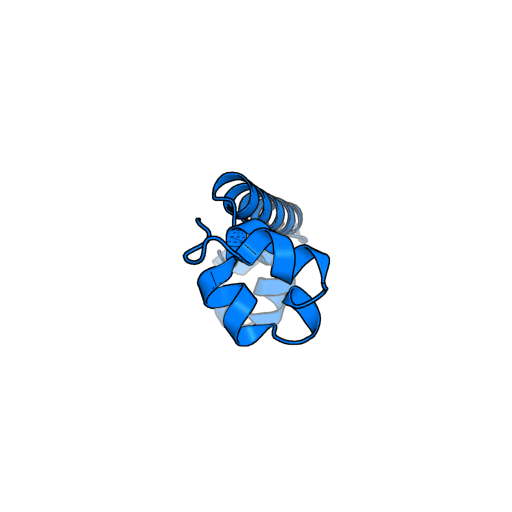2 81 ALA A O 1
ATOM 660 N N . GLU A 1 82 ? 11.884 6.013 -15.622 1.00 96.12 82 GLU A N 1
ATOM 661 C CA . GLU A 1 82 ? 11.764 7.200 -16.474 1.00 96.12 82 GLU A CA 1
ATOM 662 C C . GLU A 1 82 ? 10.633 7.103 -17.510 1.00 96.12 82 GLU A C 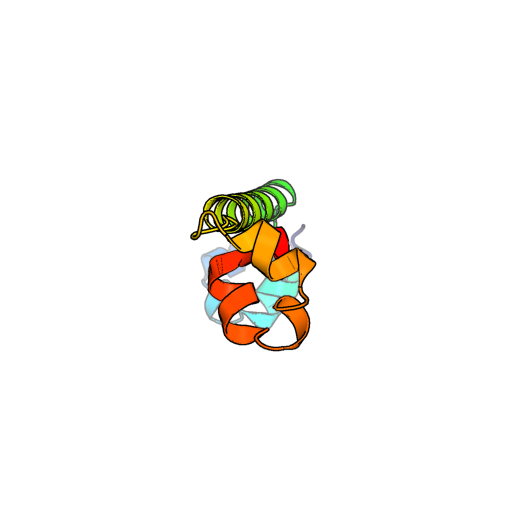1
ATOM 664 O O . GLU A 1 82 ? 10.129 8.123 -17.981 1.00 96.12 82 GLU A O 1
ATOM 669 N N . CYS A 1 83 ? 10.191 5.887 -17.830 1.00 97.12 83 CYS A N 1
ATOM 670 C CA . CYS A 1 83 ? 9.176 5.581 -18.838 1.00 9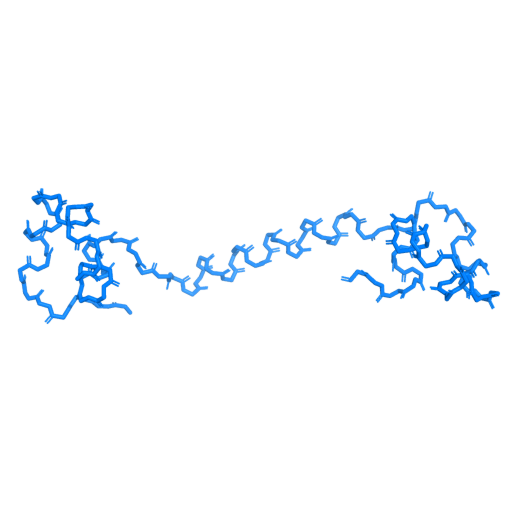7.12 83 CYS A CA 1
ATOM 671 C C . CYS A 1 83 ? 8.139 4.565 -18.313 1.00 97.12 83 CYS A C 1
ATOM 673 O O . CYS A 1 83 ? 7.661 3.704 -19.058 1.00 97.12 83 CYS A O 1
ATOM 675 N N . SER A 1 84 ? 7.796 4.643 -17.021 1.00 95.56 84 SER A N 1
ATOM 676 C CA . SER A 1 84 ? 6.930 3.674 -16.331 1.00 95.56 84 SER A CA 1
ATOM 677 C C . SER A 1 84 ? 5.583 3.433 -17.034 1.00 95.56 84 SER A C 1
ATOM 679 O O . SER A 1 84 ? 5.198 2.269 -17.163 1.00 95.56 84 SER A O 1
ATOM 681 N N . PRO A 1 85 ? 4.876 4.462 -17.560 1.00 96.12 85 PRO A N 1
ATOM 682 C CA . PRO A 1 85 ? 3.662 4.233 -18.345 1.00 96.12 85 PRO A CA 1
ATOM 683 C C . PRO A 1 85 ? 3.906 3.433 -19.627 1.00 96.12 85 PRO A C 1
ATOM 685 O O . PRO A 1 85 ? 3.114 2.552 -19.950 1.00 96.12 85 PRO A O 1
ATOM 688 N N . ALA A 1 86 ? 4.989 3.716 -20.362 1.00 96.94 86 ALA A N 1
ATOM 689 C CA . ALA A 1 86 ? 5.309 2.996 -21.594 1.00 96.94 86 ALA A CA 1
ATOM 690 C C . ALA A 1 86 ? 5.592 1.508 -21.325 1.00 96.94 86 ALA A C 1
ATOM 692 O O . ALA A 1 86 ? 5.185 0.661 -22.114 1.00 96.94 86 ALA A O 1
ATOM 693 N N . CYS A 1 87 ? 6.211 1.182 -20.187 1.00 96.94 87 CYS A N 1
ATOM 694 C CA . CYS A 1 87 ? 6.446 -0.204 -19.771 1.00 96.94 87 CYS A CA 1
ATOM 695 C C . CYS A 1 87 ? 5.316 -0.832 -18.947 1.00 96.94 87 CYS A C 1
ATOM 697 O O . CYS A 1 87 ? 5.444 -1.989 -18.563 1.00 96.94 87 CYS A O 1
ATOM 699 N N . GLN A 1 88 ? 4.220 -0.108 -18.691 1.00 94.31 88 GLN A N 1
ATOM 700 C CA . GLN A 1 88 ? 3.097 -0.574 -17.866 1.00 94.31 88 GLN A CA 1
ATOM 701 C C . GLN A 1 88 ? 3.540 -1.038 -16.467 1.00 94.31 88 GLN A C 1
ATOM 703 O O . GLN A 1 88 ? 3.052 -2.035 -15.943 1.00 94.31 88 GLN A O 1
ATOM 708 N N . THR A 1 89 ? 4.497 -0.318 -15.879 1.00 92.56 89 THR A N 1
ATOM 709 C CA . THR A 1 89 ? 5.047 -0.608 -14.544 1.00 92.56 89 THR A CA 1
ATOM 710 C C . THR A 1 89 ? 4.680 0.440 -13.501 1.00 92.56 89 THR A C 1
ATOM 712 O O . THR A 1 89 ? 5.290 0.486 -12.432 1.00 92.56 89 THR A O 1
ATOM 715 N N . CYS A 1 90 ? 3.720 1.304 -13.828 1.00 87.88 90 CYS A N 1
ATOM 716 C CA . CYS A 1 90 ? 2.905 1.950 -12.813 1.00 87.88 90 CYS A CA 1
ATOM 717 C C . CYS A 1 90 ? 1.889 0.928 -12.268 1.00 87.88 90 CYS A C 1
ATOM 719 O O . CYS A 1 90 ? 1.541 1.060 -11.081 1.00 87.88 90 CYS A O 1
#

Radius of gyration: 23.31 Å; chains: 1; bounding box: 35×19×62 Å

Secondary structure (DSSP, 8-state):
--BSSTTHHHHHHTTHHHHTHHHHHHHBTTTTT----HHHHHHHHHHHHHHHHHH---SSTTHHHHHHTTHHHHSHHHHHHHSTTTTT--

Sequence (90 aa):
CVDENENCADWANKGECQNNQQYMLTDCRKSCKSCIDLHEYLHREARRNIQTMKHCVNKHSECTHWWSIGECNTNSGFMHAECSPACQTC

Foldseek 3Di:
DDAQDPCLLVCLVVVCCPVVVVCCVVRVCVSNVVDDDPVNVVVVVVVVVVVVVVQQDQQDPCLLVCLVVPCCPVVVVCCCNRVVVSNVND

InterPro domains:
  IPR003582 ShKT domain [PF01549] (1-35)
  IPR003582 ShKT domain [PF01549] (56-90)
  IPR003582 ShKT domain [PS51670] (1-35)
  IPR003582 ShKT domain [PS51670] (56-90)
  IPR003582 ShKT domain [SM00254] (1-36)
  IPR003582 ShKT domain [SM00254] (55-90)

pLDDT: mean 93.71, std 5.26, range [77.62, 98.5]